Protein AF-A0A1S3LHW5-F1 (afdb_monomer)

Secondary structure (DSSP, 8-state):
------SHHHHHHHHHHHHHHHTHHHHHTT----EEPPPEEESS---SS--EEEEEEEEEEE---TTTGGGT-EEEEEEEEEEHHHHHHTS-GGGS-SS----EE-TTSBEEE-TT---BSSGGG-PBPTTGGG-BHHHHS---TT-HHHHHHHTT------------------

Radius of gyration: 21.57 Å; Cα contacts (8 Å, |Δi|>4): 214; chains: 1; bounding box: 57×40×54 Å

Structure (mmCIF, N/CA/C/O backbone):
data_AF-A0A1S3LHW5-F1
#
_entry.id   AF-A0A1S3LHW5-F1
#
loop_
_atom_site.group_PDB
_atom_site.id
_atom_site.type_symbol
_atom_site.label_atom_id
_atom_site.label_alt_id
_atom_site.label_comp_id
_atom_site.label_asym_id
_atom_site.label_entity_id
_atom_site.label_seq_id
_atom_site.pdbx_PDB_ins_code
_atom_site.Cartn_x
_atom_site.Cartn_y
_atom_site.Cartn_z
_atom_site.occupancy
_atom_site.B_iso_or_equiv
_atom_site.auth_seq_id
_atom_site.auth_comp_id
_atom_site.auth_asym_id
_atom_site.auth_atom_id
_atom_site.pdbx_PDB_model_num
ATOM 1 N N . TYR A 1 1 ? -19.900 15.827 17.020 1.00 60.62 1 TYR A N 1
ATOM 2 C CA . TYR A 1 1 ? -18.688 15.721 17.850 1.00 60.62 1 TYR A CA 1
ATOM 3 C C . TYR A 1 1 ? -17.873 16.971 17.583 1.00 60.62 1 TYR A C 1
ATOM 5 O O . TYR A 1 1 ? -17.750 17.331 16.420 1.00 60.62 1 TYR A O 1
ATOM 13 N N . PHE A 1 2 ? -17.448 17.678 18.625 1.00 58.25 2 PHE A N 1
ATOM 14 C CA . PHE A 1 2 ? -16.683 18.921 18.524 1.00 58.25 2 PHE A CA 1
ATOM 15 C C . PHE A 1 2 ? -15.568 18.846 19.561 1.00 58.25 2 PHE A C 1
ATOM 17 O O . PHE A 1 2 ? -15.865 18.618 20.732 1.00 58.25 2 PHE A O 1
ATOM 24 N N . THR A 1 3 ? -14.320 19.008 19.128 1.00 65.88 3 THR A N 1
ATOM 25 C CA . THR A 1 3 ? -13.153 19.074 20.011 1.00 65.88 3 THR A CA 1
ATOM 26 C C . THR A 1 3 ? -12.342 20.319 19.734 1.00 65.88 3 THR A C 1
ATOM 28 O O . THR A 1 3 ? -12.261 20.794 18.601 1.00 65.88 3 THR A O 1
A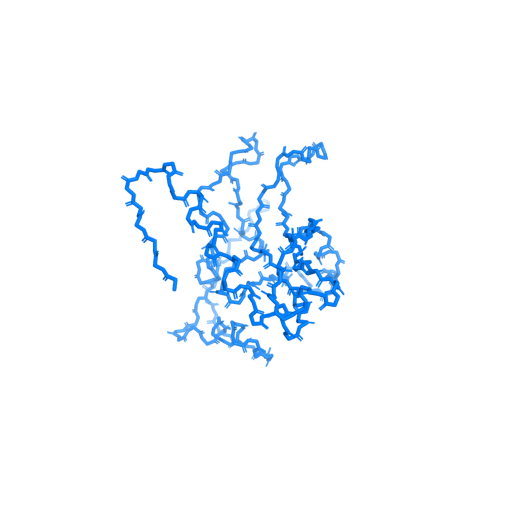TOM 31 N N . GLN A 1 4 ? -11.745 20.848 20.796 1.00 67.88 4 GLN A N 1
ATOM 32 C CA . GLN A 1 4 ? -10.843 21.983 20.739 1.00 67.88 4 GLN A CA 1
ATOM 33 C C . GLN A 1 4 ? -9.434 21.489 21.056 1.00 67.88 4 GLN A C 1
ATOM 35 O O . GLN A 1 4 ? -9.182 20.963 22.137 1.00 67.88 4 GLN A O 1
ATOM 40 N N . ILE A 1 5 ? -8.519 21.672 20.109 1.00 65.25 5 ILE A N 1
ATOM 41 C CA . ILE A 1 5 ? -7.104 21.354 20.287 1.00 65.25 5 ILE A CA 1
ATOM 42 C C . ILE A 1 5 ? -6.428 22.618 20.808 1.00 65.25 5 ILE A C 1
ATOM 44 O O . ILE A 1 5 ? -6.388 23.624 20.099 1.00 65.25 5 ILE A O 1
ATOM 48 N N . SER A 1 6 ? -5.927 22.581 22.042 1.00 72.75 6 SER A N 1
ATOM 49 C CA . SER A 1 6 ? -5.231 23.728 22.638 1.00 72.75 6 SER A CA 1
ATOM 50 C C . SER A 1 6 ? -3.718 23.503 22.692 1.00 72.75 6 SER A C 1
ATOM 52 O O . SER A 1 6 ? -2.954 24.464 22.635 1.00 72.75 6 SER A O 1
ATOM 54 N N . THR A 1 7 ? -3.269 22.245 22.743 1.00 75.75 7 THR A N 1
ATOM 55 C CA . THR A 1 7 ? -1.851 21.870 22.782 1.00 75.75 7 THR A CA 1
ATOM 56 C C . THR A 1 7 ? -1.522 20.695 21.853 1.00 75.75 7 THR A C 1
ATOM 58 O O . THR A 1 7 ? -2.404 19.955 21.421 1.00 75.75 7 THR A O 1
ATOM 61 N N . LEU A 1 8 ? -0.230 20.498 21.550 1.00 67.12 8 LEU A N 1
ATOM 62 C CA . LEU A 1 8 ? 0.250 19.367 20.739 1.00 67.12 8 LEU A CA 1
ATOM 63 C C . LEU A 1 8 ? -0.045 18.007 21.404 1.00 67.12 8 LEU A C 1
ATOM 65 O O . LEU A 1 8 ? -0.257 17.019 20.706 1.00 67.12 8 LEU A O 1
ATOM 69 N N . ALA A 1 9 ? -0.086 17.959 22.740 1.00 72.62 9 ALA A N 1
ATOM 70 C CA . ALA A 1 9 ? -0.426 16.753 23.491 1.00 72.62 9 ALA A CA 1
ATOM 71 C C . ALA A 1 9 ? -1.907 16.373 23.317 1.00 72.62 9 ALA A C 1
ATOM 73 O O . ALA A 1 9 ? -2.226 15.195 23.164 1.00 72.62 9 ALA A O 1
ATOM 74 N N . ASP A 1 10 ? -2.793 17.370 23.224 1.00 70.06 10 ASP A N 1
ATOM 75 C CA . ASP A 1 10 ? -4.234 17.157 23.038 1.00 70.06 10 ASP A CA 1
ATOM 76 C C . ASP A 1 10 ? -4.558 16.545 21.666 1.00 70.06 10 ASP A C 1
ATOM 78 O O . ASP A 1 10 ? -5.634 15.981 21.473 1.00 70.06 10 ASP A O 1
ATOM 82 N N . VAL A 1 11 ? -3.660 16.664 20.681 1.00 69.75 11 VAL A N 1
ATOM 83 C CA . VAL A 1 11 ? -3.875 16.124 19.329 1.00 69.75 11 VAL A CA 1
ATOM 84 C C . VAL A 1 11 ? -4.026 14.609 19.380 1.00 69.75 11 VAL A C 1
ATOM 86 O O . VAL A 1 11 ? -4.936 14.066 18.759 1.00 69.75 11 VAL A O 1
ATOM 89 N N . GLN A 1 12 ? -3.163 13.921 20.131 1.00 69.69 12 GLN A N 1
ATOM 90 C CA . GLN A 1 12 ? -3.173 12.462 20.174 1.00 69.69 12 GLN A CA 1
ATOM 91 C C . GLN A 1 12 ? -4.483 11.932 20.770 1.00 69.69 12 GLN A C 1
ATOM 93 O O . GLN A 1 12 ? -5.074 11.005 20.223 1.00 69.69 12 GLN A O 1
ATOM 98 N N . GLU A 1 13 ? -4.970 12.540 21.850 1.00 69.62 13 GLU A N 1
ATOM 99 C CA . GLU A 1 13 ? -6.209 12.124 22.513 1.00 69.62 13 GLU A CA 1
ATOM 100 C C . GLU A 1 13 ? -7.448 12.454 21.663 1.00 69.62 13 GLU A C 1
ATOM 102 O O . GLU A 1 13 ? -8.272 11.577 21.392 1.00 69.62 13 GLU A O 1
ATOM 107 N N . ASN A 1 14 ? -7.524 13.677 21.129 1.00 72.31 14 ASN A N 1
ATOM 108 C CA . ASN A 1 14 ? -8.654 14.120 20.308 1.00 72.31 14 ASN A CA 1
ATOM 109 C C . ASN A 1 14 ? -8.770 13.353 18.978 1.00 72.31 14 ASN A C 1
ATOM 111 O O . ASN A 1 14 ? -9.877 13.089 18.505 1.00 72.31 14 ASN A O 1
ATOM 115 N N . VAL A 1 15 ? -7.646 12.979 18.355 1.00 73.94 15 VAL A N 1
ATOM 116 C CA . VAL A 1 15 ? -7.653 12.168 17.125 1.00 73.94 15 VAL A CA 1
ATOM 117 C C . VAL A 1 15 ? -8.162 10.754 17.409 1.00 73.94 15 VAL A C 1
ATOM 119 O O . VAL A 1 15 ? -8.952 10.215 16.629 1.00 73.94 15 VAL A O 1
ATOM 122 N N . MET A 1 16 ? -7.758 10.161 18.535 1.00 73.00 16 MET A N 1
ATOM 123 C CA . MET A 1 16 ? -8.185 8.811 18.906 1.00 73.00 16 MET A CA 1
ATOM 124 C C . MET A 1 16 ? -9.684 8.744 19.205 1.00 73.00 16 MET A C 1
ATOM 126 O O . MET A 1 16 ? -10.366 7.826 18.745 1.00 73.00 16 MET A O 1
ATOM 130 N N . GLU A 1 17 ? -10.238 9.742 19.892 1.00 77.00 17 GLU A N 1
ATOM 131 C CA . GLU A 1 17 ? -11.685 9.823 20.095 1.00 77.00 17 GLU A CA 1
ATOM 132 C C . GLU A 1 17 ? -12.460 9.976 18.775 1.00 77.00 17 GLU A C 1
ATOM 134 O O . GLU A 1 17 ? -13.521 9.367 18.593 1.00 77.00 17 GLU A O 1
ATOM 139 N N . TYR A 1 18 ? -11.922 10.736 17.817 1.00 82.25 18 TYR A N 1
ATOM 140 C CA . TYR A 1 18 ? -12.566 10.933 16.520 1.00 82.25 18 TYR A CA 1
ATOM 141 C C . TYR A 1 18 ? -12.665 9.634 15.701 1.00 82.25 18 TYR A C 1
ATOM 143 O O . TYR A 1 18 ? -13.707 9.361 15.093 1.00 82.25 18 TYR A O 1
ATOM 151 N N . LEU A 1 19 ? -11.638 8.775 15.748 1.00 82.50 19 LEU A N 1
ATOM 152 C CA . LEU A 1 19 ? -11.657 7.450 15.109 1.00 82.50 19 LEU A CA 1
ATOM 153 C C . LEU A 1 19 ? -12.798 6.565 15.634 1.00 82.50 19 LEU A C 1
ATOM 155 O O . LEU A 1 19 ? -13.461 5.863 14.860 1.00 82.50 19 LEU A O 1
ATOM 159 N N . HIS A 1 20 ? -13.087 6.623 16.936 1.00 81.62 20 HIS A N 1
ATOM 160 C CA . HIS A 1 20 ? -14.207 5.886 17.523 1.00 81.62 20 HIS A CA 1
ATOM 161 C C . HIS A 1 20 ? -15.572 6.374 17.031 1.00 81.62 20 HIS A C 1
ATOM 163 O O . HIS A 1 20 ? -16.515 5.587 16.978 1.00 81.62 20 HIS A O 1
ATOM 169 N N . VAL A 1 21 ? -15.711 7.649 16.660 1.00 85.81 21 VAL A N 1
ATOM 170 C CA . VAL A 1 21 ? -16.960 8.181 16.094 1.00 85.81 21 VAL A CA 1
ATOM 171 C C . VAL A 1 21 ? -17.103 7.781 14.627 1.00 85.81 21 VAL A C 1
ATOM 173 O O . VAL A 1 21 ? -18.162 7.290 14.232 1.00 85.81 21 VAL A O 1
ATOM 176 N N . LEU A 1 22 ? -16.041 7.941 13.833 1.00 86.25 22 LEU A N 1
ATOM 177 C CA . LEU A 1 22 ? -16.050 7.622 12.403 1.00 86.25 22 LEU A CA 1
ATOM 178 C C . LEU A 1 22 ? -16.217 6.130 12.105 1.00 86.25 22 LEU A C 1
ATOM 180 O O . LEU A 1 22 ? -16.777 5.768 11.074 1.00 86.25 22 LEU A O 1
ATOM 184 N N . SER A 1 23 ? -15.753 5.258 12.999 1.00 85.19 23 SER A N 1
ATOM 185 C CA . SER A 1 23 ? -15.864 3.808 12.815 1.00 85.19 23 SER A CA 1
ATOM 186 C C . SER A 1 23 ? -17.276 3.260 13.049 1.00 85.19 23 SER A C 1
ATOM 188 O O . SER A 1 23 ? -17.583 2.183 12.541 1.00 85.19 23 SER A O 1
ATOM 190 N N . ARG A 1 24 ? -18.168 3.978 13.754 1.00 88.25 24 ARG A N 1
ATOM 191 C CA . ARG A 1 24 ? -19.490 3.446 14.153 1.00 88.25 24 ARG A CA 1
ATOM 192 C C . ARG A 1 24 ? -20.331 2.910 12.993 1.00 88.25 24 ARG A C 1
ATOM 194 O O . ARG A 1 24 ? -20.849 1.806 13.151 1.00 88.25 24 ARG A O 1
ATOM 201 N N . PRO A 1 25 ? -20.479 3.611 11.849 1.00 87.62 25 PRO A N 1
ATOM 202 C CA . PRO A 1 25 ? -21.261 3.087 10.732 1.00 87.62 25 PRO A CA 1
ATOM 203 C C . PRO A 1 25 ? -20.697 1.762 10.209 1.00 87.62 25 PRO A C 1
ATOM 205 O O . PRO A 1 25 ? -21.461 0.819 10.029 1.00 87.62 25 PRO A O 1
ATOM 208 N N . LYS A 1 26 ? -19.367 1.655 10.066 1.00 85.12 26 LYS A N 1
ATOM 209 C CA . LYS A 1 26 ? -18.694 0.415 9.641 1.00 85.12 26 LYS A CA 1
ATOM 210 C C . LYS A 1 26 ? -18.889 -0.721 10.645 1.00 85.12 26 LYS A C 1
ATOM 212 O O . LYS A 1 26 ? -19.163 -1.852 10.256 1.00 85.12 26 LYS A O 1
ATOM 217 N N . VAL A 1 27 ? -18.815 -0.414 11.942 1.00 84.62 27 VAL A N 1
ATOM 218 C CA . VAL A 1 27 ? -19.015 -1.402 13.012 1.00 84.62 27 VAL A CA 1
ATOM 219 C C . VAL A 1 27 ? -20.456 -1.922 13.029 1.00 84.62 27 VAL A C 1
ATOM 221 O O . VAL A 1 27 ? -20.678 -3.126 13.138 1.00 84.62 27 VAL A O 1
ATOM 224 N N . ILE A 1 28 ? -21.441 -1.025 12.914 1.00 83.75 28 ILE A N 1
ATOM 225 C CA . ILE A 1 28 ? -22.870 -1.374 12.900 1.00 83.75 28 ILE A CA 1
ATOM 226 C C . ILE A 1 28 ? -23.210 -2.192 11.649 1.00 83.75 28 ILE A C 1
ATOM 228 O O . ILE A 1 28 ? -23.957 -3.165 11.746 1.00 83.75 28 ILE A O 1
ATOM 232 N N . ALA A 1 29 ? -22.625 -1.835 10.502 1.00 85.19 29 ALA A N 1
ATOM 233 C CA . ALA A 1 29 ? -22.737 -2.587 9.255 1.00 85.19 29 ALA A CA 1
ATOM 234 C C . ALA A 1 29 ? -22.000 -3.941 9.284 1.00 85.19 29 ALA A C 1
ATOM 236 O O . ALA A 1 29 ? -22.204 -4.753 8.388 1.00 85.19 29 ALA A O 1
ATOM 237 N N . GLN A 1 30 ? -21.175 -4.199 10.310 1.00 79.12 30 GLN A N 1
ATOM 238 C CA . GLN A 1 30 ? -20.321 -5.389 10.433 1.00 79.12 30 GLN A CA 1
ATOM 239 C C . GLN A 1 30 ? -19.410 -5.593 9.211 1.00 79.12 30 GLN A C 1
ATOM 241 O O . GLN A 1 30 ? -19.165 -6.714 8.770 1.00 79.12 30 GLN A O 1
ATOM 246 N N . GLU A 1 31 ? -18.914 -4.487 8.659 1.00 83.19 31 GLU A N 1
ATOM 247 C CA . GLU A 1 31 ? -18.090 -4.481 7.455 1.00 83.19 31 GLU A CA 1
ATOM 248 C C . GLU A 1 31 ? -16.618 -4.725 7.809 1.00 83.19 31 GLU A C 1
ATOM 250 O O . GLU A 1 31 ? -15.948 -3.874 8.398 1.00 83.19 31 GLU A O 1
ATOM 255 N N . HIS A 1 32 ? -16.104 -5.897 7.439 1.00 82.69 32 HIS A N 1
ATOM 256 C CA . HIS A 1 32 ? -14.714 -6.298 7.666 1.00 82.69 32 HIS A CA 1
ATOM 257 C C . HIS A 1 32 ? -13.847 -6.066 6.424 1.00 82.69 32 HIS A C 1
ATOM 259 O O . HIS A 1 32 ? -13.165 -6.972 5.942 1.00 82.69 32 HIS A O 1
ATOM 265 N N . ASP A 1 33 ? -13.883 -4.845 5.892 1.00 87.94 33 ASP A N 1
ATOM 266 C CA . ASP A 1 33 ? -13.047 -4.489 4.751 1.00 87.94 33 ASP A CA 1
ATOM 267 C C . ASP A 1 33 ? -11.572 -4.576 5.115 1.00 87.94 33 ASP A C 1
ATOM 269 O O . ASP A 1 33 ? -11.103 -3.994 6.097 1.00 87.94 33 ASP A O 1
ATOM 273 N N . THR A 1 34 ? -10.835 -5.279 4.268 1.00 91.38 34 THR A N 1
ATOM 274 C CA . THR A 1 34 ? -9.385 -5.330 4.341 1.00 91.38 34 THR A CA 1
ATOM 275 C C . THR A 1 34 ? -8.790 -4.212 3.494 1.00 91.38 34 THR A C 1
ATOM 277 O O . THR A 1 34 ? -9.199 -4.008 2.350 1.00 91.38 34 THR A O 1
ATOM 280 N N . VAL A 1 35 ? -7.798 -3.512 4.037 1.00 92.75 35 VAL A N 1
ATOM 281 C CA . VAL A 1 35 ? -7.060 -2.454 3.337 1.00 92.75 35 VAL A CA 1
ATOM 282 C C . VAL A 1 35 ? -5.583 -2.811 3.240 1.00 92.75 35 VAL A C 1
ATOM 284 O O . VAL A 1 35 ? -5.029 -3.435 4.141 1.00 92.75 35 VAL A O 1
ATOM 287 N N . TRP A 1 36 ? -4.952 -2.411 2.141 1.00 93.00 36 TRP A N 1
ATOM 288 C CA . TRP A 1 36 ? -3.512 -2.551 1.935 1.00 93.00 36 TRP A CA 1
ATOM 289 C C . TRP A 1 36 ? -2.848 -1.193 2.117 1.00 93.00 36 TRP A C 1
ATOM 291 O O . TRP A 1 36 ? -3.339 -0.195 1.585 1.00 93.00 36 TRP A O 1
ATOM 301 N N . THR A 1 37 ? -1.746 -1.144 2.860 1.00 92.31 37 THR A N 1
ATOM 302 C CA . THR A 1 37 ? -0.945 0.077 2.971 1.00 92.31 37 THR A CA 1
ATOM 303 C C . THR A 1 37 ? -0.084 0.278 1.730 1.00 92.31 37 THR A C 1
ATOM 305 O O . THR A 1 37 ? 0.232 -0.662 0.996 1.00 92.31 37 THR A O 1
ATOM 308 N N . GLU A 1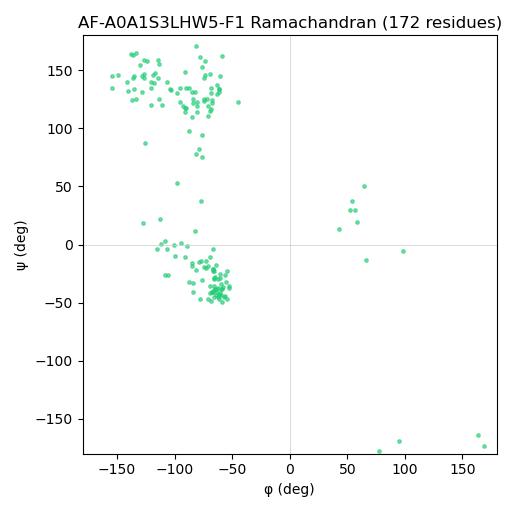 38 ? 0.376 1.509 1.534 1.00 91.94 38 GLU A N 1
ATOM 309 C CA . GLU A 1 38 ? 1.480 1.787 0.617 1.00 91.94 38 GLU A CA 1
ATOM 310 C C . GLU A 1 38 ? 2.737 1.008 1.028 1.00 91.94 38 GLU A C 1
ATOM 312 O O . GLU A 1 38 ? 2.856 0.521 2.162 1.00 91.94 38 GLU A O 1
ATOM 317 N N . ALA A 1 39 ? 3.673 0.878 0.089 1.00 90.94 39 ALA A N 1
ATOM 318 C CA . ALA A 1 39 ? 4.927 0.200 0.351 1.00 90.94 39 ALA A CA 1
ATOM 319 C C . ALA A 1 39 ? 5.785 1.017 1.329 1.00 90.94 39 ALA A C 1
ATOM 321 O O . ALA A 1 39 ? 6.035 2.204 1.113 1.00 90.94 39 ALA A O 1
ATOM 322 N N . TYR A 1 40 ? 6.286 0.372 2.379 1.00 91.12 40 TYR A N 1
ATOM 323 C CA . TYR A 1 40 ? 7.215 0.972 3.328 1.00 91.12 40 TYR A CA 1
ATOM 324 C C . TYR A 1 40 ? 8.423 0.071 3.557 1.00 91.12 40 TYR A C 1
ATOM 326 O O . TYR A 1 40 ? 8.382 -1.141 3.379 1.00 91.12 40 TYR A O 1
ATOM 334 N N . ILE A 1 41 ? 9.535 0.682 3.941 1.00 89.44 41 ILE A N 1
ATOM 335 C CA . ILE A 1 41 ? 10.751 -0.023 4.300 1.00 89.44 41 ILE A CA 1
ATOM 336 C C . ILE A 1 41 ? 10.661 -0.446 5.757 1.00 89.44 41 ILE A C 1
ATOM 338 O O . ILE A 1 41 ? 10.514 0.396 6.650 1.00 89.44 41 ILE A O 1
ATOM 342 N N . ASP A 1 42 ? 10.839 -1.737 5.992 1.00 86.56 42 ASP A N 1
ATOM 343 C CA . ASP A 1 42 ? 11.143 -2.269 7.305 1.00 86.56 42 ASP A CA 1
ATOM 344 C C . ASP A 1 42 ? 12.656 -2.489 7.429 1.00 86.56 42 ASP A C 1
ATOM 346 O O . ASP A 1 42 ? 13.312 -3.046 6.548 1.00 86.56 42 ASP A O 1
ATOM 350 N N . SER A 1 43 ? 13.223 -1.978 8.518 1.00 77.44 43 SER A N 1
ATOM 351 C CA . SER A 1 43 ? 14.640 -2.133 8.864 1.00 77.44 43 SER A CA 1
ATOM 352 C C . SER A 1 43 ? 14.854 -3.007 10.097 1.00 77.44 43 SER A C 1
ATOM 354 O O . SER A 1 43 ? 15.992 -3.162 10.522 1.00 77.44 43 SER A O 1
ATOM 356 N N . THR A 1 44 ? 13.780 -3.523 10.697 1.00 74.69 44 THR A N 1
ATOM 357 C CA . THR A 1 44 ? 13.838 -4.416 11.860 1.00 74.69 44 THR A CA 1
ATOM 358 C C . THR A 1 44 ? 14.055 -5.868 11.440 1.00 74.69 44 THR A C 1
ATOM 360 O O . THR A 1 44 ? 14.772 -6.603 12.115 1.00 74.69 44 THR A O 1
ATOM 363 N N . LEU A 1 45 ? 13.512 -6.255 10.283 1.00 64.56 45 LEU A N 1
ATOM 364 C CA . LEU A 1 45 ? 13.759 -7.534 9.628 1.00 64.56 45 LEU A CA 1
ATOM 365 C C . LEU A 1 45 ? 15.079 -7.465 8.845 1.00 64.56 45 LEU A C 1
ATOM 367 O O . LEU A 1 45 ? 15.105 -7.265 7.632 1.00 64.56 45 LEU A O 1
ATOM 371 N N . GLU A 1 46 ? 16.206 -7.573 9.549 1.00 58.75 46 GLU A N 1
ATOM 372 C CA . GLU A 1 46 ? 17.517 -7.708 8.910 1.00 58.75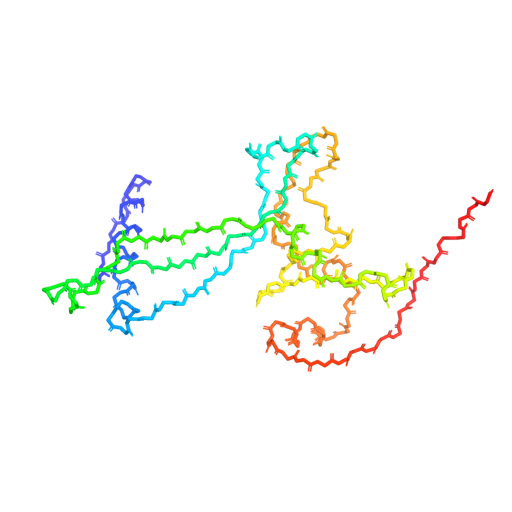 46 GLU A CA 1
ATOM 373 C C . GLU A 1 46 ? 17.726 -9.150 8.430 1.00 58.75 46 GLU A C 1
ATOM 375 O O . GLU A 1 46 ? 18.398 -9.945 9.081 1.00 58.75 46 GLU A O 1
ATOM 380 N N . ASP A 1 47 ? 17.190 -9.494 7.260 1.00 55.81 47 ASP A N 1
ATOM 381 C CA . ASP A 1 47 ? 17.339 -10.832 6.661 1.00 55.81 47 ASP A CA 1
ATOM 382 C C . ASP A 1 47 ? 18.734 -11.033 6.017 1.00 55.81 47 ASP A C 1
ATOM 384 O O . ASP A 1 47 ? 18.893 -11.557 4.915 1.00 55.81 47 ASP A O 1
ATOM 388 N N . GLY A 1 48 ? 19.782 -10.486 6.649 1.00 58.16 48 GLY A N 1
ATOM 389 C CA . GLY A 1 48 ? 21.161 -10.437 6.144 1.00 58.16 48 GLY A CA 1
ATOM 390 C C . GLY A 1 48 ? 21.376 -9.574 4.886 1.00 58.16 48 GLY A C 1
ATOM 391 O O . GLY A 1 48 ? 22.516 -9.239 4.573 1.00 58.16 48 GLY A O 1
ATOM 392 N N . GLN A 1 49 ? 20.305 -9.171 4.191 1.00 60.78 49 GLN A N 1
ATOM 393 C CA . GLN A 1 49 ? 20.326 -8.488 2.886 1.00 60.78 49 GLN A CA 1
ATOM 394 C C . GLN A 1 49 ? 19.932 -7.000 2.945 1.00 60.78 49 GLN A C 1
ATOM 396 O O . GLN A 1 49 ? 19.910 -6.321 1.922 1.00 60.78 49 GLN A O 1
ATOM 401 N N . GLY A 1 50 ? 19.683 -6.462 4.143 1.00 70.31 50 GLY A N 1
ATOM 402 C CA . GLY A 1 50 ? 19.332 -5.055 4.343 1.00 70.31 50 GLY A CA 1
ATOM 403 C C . GLY A 1 50 ? 17.822 -4.798 4.417 1.00 70.31 50 GLY A C 1
ATOM 404 O O . GLY A 1 50 ? 17.053 -5.738 4.594 1.00 70.31 50 GLY A O 1
ATOM 405 N N . PRO A 1 51 ? 17.399 -3.522 4.366 1.00 79.19 51 PRO A N 1
ATOM 406 C CA . PRO A 1 51 ? 16.004 -3.142 4.561 1.00 79.19 51 PRO A CA 1
ATOM 407 C C . PRO A 1 51 ? 15.091 -3.716 3.472 1.00 79.19 51 PRO A C 1
ATOM 409 O O . PRO A 1 51 ? 15.421 -3.643 2.287 1.00 79.19 51 PRO A O 1
ATOM 412 N N . ILE A 1 52 ? 13.927 -4.229 3.868 1.00 86.19 52 ILE A N 1
ATOM 413 C CA . ILE A 1 52 ? 12.981 -4.903 2.971 1.00 86.19 52 ILE A CA 1
ATOM 414 C C . ILE A 1 52 ? 11.782 -3.992 2.714 1.00 86.19 52 ILE A C 1
ATOM 416 O O . ILE A 1 52 ? 11.294 -3.317 3.619 1.00 86.19 52 ILE A O 1
ATOM 420 N N . LEU A 1 53 ? 11.307 -3.969 1.467 1.00 88.94 53 LEU A N 1
ATOM 421 C CA . LEU A 1 53 ? 10.064 -3.295 1.108 1.00 88.94 53 LEU A CA 1
ATOM 422 C C . LEU A 1 53 ? 8.866 -4.191 1.457 1.00 88.94 53 LEU A C 1
ATOM 424 O O . LEU A 1 53 ? 8.761 -5.317 0.967 1.00 88.94 53 LEU A O 1
ATOM 428 N N . MET A 1 54 ? 7.969 -3.669 2.283 1.00 92.75 54 MET A N 1
ATOM 429 C CA . MET A 1 54 ? 6.820 -4.354 2.869 1.00 92.75 54 MET A CA 1
ATOM 430 C C . MET A 1 54 ? 5.528 -3.599 2.540 1.00 92.75 54 MET A C 1
ATOM 432 O O . MET A 1 54 ? 5.546 -2.403 2.255 1.00 92.75 54 MET A O 1
ATOM 436 N N . THR A 1 55 ? 4.397 -4.290 2.604 1.00 94.06 55 THR A N 1
ATOM 437 C CA . THR A 1 55 ? 3.051 -3.702 2.635 1.00 94.06 55 THR A CA 1
ATOM 438 C C . THR A 1 55 ? 2.235 -4.437 3.692 1.00 94.06 55 THR A C 1
ATOM 440 O O . THR A 1 55 ? 2.403 -5.643 3.868 1.00 94.06 55 THR A O 1
ATOM 443 N N . THR A 1 56 ? 1.371 -3.734 4.415 1.00 94.94 56 THR A N 1
ATOM 444 C CA . THR A 1 56 ? 0.551 -4.324 5.474 1.00 94.94 56 THR A CA 1
ATOM 445 C C . THR A 1 56 ? -0.872 -4.513 4.985 1.00 94.94 56 THR A C 1
ATOM 447 O O . THR A 1 56 ? -1.500 -3.594 4.456 1.00 94.94 56 THR A O 1
ATOM 450 N N . VAL A 1 57 ? -1.407 -5.699 5.240 1.00 95.69 57 VAL A N 1
ATOM 451 C CA . VAL A 1 57 ? -2.833 -5.995 5.141 1.00 95.69 57 VAL A CA 1
ATOM 452 C C . VAL A 1 57 ? -3.465 -5.707 6.491 1.00 95.69 57 VAL A C 1
ATOM 454 O O . VAL A 1 57 ? -3.107 -6.353 7.473 1.00 95.69 57 VAL A O 1
ATOM 457 N N . ALA A 1 58 ? -4.389 -4.753 6.558 1.00 95.88 58 ALA A N 1
ATOM 458 C CA . ALA A 1 58 ? -5.040 -4.344 7.796 1.00 95.88 58 ALA A CA 1
ATOM 459 C C . ALA A 1 58 ? -6.553 -4.585 7.754 1.00 95.88 58 ALA A C 1
ATOM 461 O O . ALA A 1 58 ? -7.212 -4.315 6.751 1.00 95.88 58 ALA A O 1
ATOM 462 N N . MET A 1 59 ? -7.107 -5.062 8.869 1.00 94.44 59 MET A N 1
ATOM 463 C CA . MET A 1 59 ? -8.536 -5.320 9.039 1.00 94.44 59 MET A CA 1
ATOM 464 C C . MET A 1 59 ? -9.015 -4.787 10.399 1.00 94.44 59 MET A C 1
ATOM 466 O O . MET A 1 59 ? -8.366 -5.033 11.423 1.00 94.44 59 MET A O 1
ATOM 470 N N . PRO A 1 60 ? -10.147 -4.065 10.457 1.00 92.12 60 PRO A N 1
ATOM 471 C CA . PRO A 1 60 ? -10.688 -3.583 11.718 1.00 92.12 60 PRO A CA 1
ATOM 472 C C . PRO A 1 60 ? -11.330 -4.721 12.526 1.00 92.12 60 PRO A C 1
ATOM 474 O O . PRO A 1 60 ? -11.987 -5.616 11.986 1.00 92.12 60 PRO A O 1
ATOM 477 N N . VAL A 1 61 ? -11.165 -4.660 13.848 1.00 91.00 61 VAL A N 1
ATOM 478 C CA . VAL A 1 61 ? -11.716 -5.625 14.804 1.00 91.00 61 VAL A CA 1
ATOM 479 C C . VAL A 1 61 ? -12.770 -4.936 15.661 1.00 91.00 61 VAL A C 1
ATOM 481 O O . VAL A 1 61 ? -12.510 -3.923 16.312 1.00 91.00 61 VAL A O 1
ATOM 484 N N . PHE A 1 62 ? -13.973 -5.501 15.683 1.00 89.62 62 PHE A N 1
ATOM 485 C CA . PHE A 1 62 ? -15.137 -4.910 16.335 1.00 89.62 62 PHE A CA 1
ATOM 486 C C . PHE A 1 62 ? -15.618 -5.724 17.533 1.00 89.62 62 PHE A C 1
ATOM 488 O O . PHE A 1 62 ? -15.418 -6.935 17.614 1.00 89.62 62 PHE A O 1
ATOM 495 N N . SER A 1 63 ? -16.305 -5.055 18.459 1.00 88.88 63 SER A N 1
ATOM 496 C CA . SER A 1 63 ? -16.967 -5.730 19.572 1.00 88.88 63 SER A CA 1
ATOM 497 C C . SER A 1 63 ? -18.194 -6.504 19.086 1.00 88.88 63 SER A C 1
ATOM 499 O O . SER A 1 63 ? -19.104 -5.928 18.496 1.00 88.88 63 SER A O 1
ATOM 501 N N . THR A 1 64 ? -18.248 -7.802 19.385 1.00 84.19 64 THR A N 1
ATOM 502 C CA . THR A 1 64 ? -19.370 -8.690 19.030 1.00 84.19 64 THR A CA 1
ATOM 503 C C . THR A 1 64 ? -20.414 -8.833 20.141 1.00 84.19 64 THR A C 1
ATOM 505 O O . THR A 1 64 ? -21.393 -9.560 19.977 1.00 84.19 64 THR A O 1
ATOM 508 N N . LYS A 1 65 ? -20.239 -8.153 21.285 1.00 88.12 65 LYS A N 1
ATOM 509 C CA . LYS A 1 65 ? -21.181 -8.232 22.412 1.00 88.12 65 LYS A CA 1
ATOM 510 C C . LYS A 1 65 ? -22.515 -7.572 22.035 1.00 88.12 65 LYS A C 1
ATOM 512 O O . LYS A 1 65 ? -22.538 -6.454 21.524 1.00 88.12 65 LYS A O 1
ATOM 517 N N . ASN A 1 66 ? -23.638 -8.222 22.358 1.00 82.06 66 ASN A N 1
ATOM 518 C CA . ASN A 1 66 ? -24.976 -7.700 22.036 1.00 82.06 66 ASN A CA 1
ATOM 519 C C . ASN A 1 66 ? -25.242 -6.311 22.646 1.00 82.06 66 ASN A C 1
ATOM 521 O O . ASN A 1 66 ? -25.834 -5.458 21.991 1.00 82.06 66 ASN A O 1
ATOM 525 N N . GLU A 1 67 ? -24.750 -6.054 23.859 1.00 83.25 67 GLU A N 1
ATOM 526 C CA . GLU A 1 67 ? -24.925 -4.780 24.578 1.00 83.25 67 GLU A CA 1
ATOM 527 C C . GLU A 1 67 ? -24.239 -3.586 23.893 1.00 83.25 67 GLU A C 1
ATOM 529 O O . GLU A 1 67 ? -24.664 -2.439 24.036 1.00 83.25 67 GLU A O 1
ATOM 534 N N . THR A 1 68 ? -23.161 -3.842 23.150 1.00 81.19 68 THR A N 1
ATOM 535 C CA . THR A 1 68 ? -22.330 -2.811 22.513 1.00 81.19 68 THR A CA 1
ATOM 536 C C . THR A 1 68 ? -22.529 -2.736 21.004 1.00 81.19 68 THR A C 1
ATOM 538 O O . THR A 1 68 ? -22.006 -1.813 20.376 1.00 81.19 68 THR A O 1
ATOM 541 N N . ARG A 1 69 ? -23.337 -3.634 20.424 1.00 74.00 69 ARG A N 1
ATOM 542 C CA . ARG A 1 69 ? -23.582 -3.721 18.977 1.00 74.00 69 ARG A CA 1
ATOM 543 C C . ARG A 1 69 ? -24.100 -2.406 18.390 1.00 74.00 69 ARG A C 1
ATOM 545 O O . ARG A 1 69 ? -23.565 -1.922 17.401 1.00 74.00 69 ARG A O 1
ATOM 552 N N . ASN A 1 70 ? -25.052 -1.761 19.068 1.00 78.25 70 ASN A N 1
ATOM 553 C CA . ASN A 1 70 ? -25.618 -0.476 18.632 1.00 78.25 70 ASN A CA 1
ATOM 554 C C . ASN A 1 70 ? -24.702 0.727 18.914 1.00 78.25 70 ASN A C 1
ATOM 556 O O . ASN A 1 70 ? -24.938 1.815 18.396 1.00 78.25 70 ASN A O 1
ATOM 560 N N . ARG A 1 71 ? -23.665 0.559 19.747 1.00 81.75 71 ARG A N 1
ATOM 561 C CA . ARG A 1 71 ? -22.692 1.621 20.059 1.00 81.75 71 ARG A CA 1
ATOM 562 C C . ARG A 1 71 ? -21.576 1.708 19.021 1.00 81.75 71 ARG A C 1
ATOM 564 O O . ARG A 1 71 ? -20.886 2.722 18.981 1.00 81.75 71 ARG A O 1
ATOM 571 N N . GLY A 1 72 ? -21.409 0.672 18.196 1.00 82.81 72 GLY A N 1
ATOM 572 C CA . GLY A 1 72 ? -20.413 0.653 17.133 1.00 82.81 72 GLY A CA 1
ATOM 573 C C . GLY A 1 72 ? -18.978 0.697 17.667 1.00 82.81 72 GLY A C 1
ATOM 574 O O . GLY A 1 72 ? -18.203 1.554 17.260 1.00 82.81 72 GLY A O 1
ATOM 575 N N . ILE A 1 73 ? -18.635 -0.176 18.623 1.00 87.62 73 ILE A N 1
ATOM 576 C CA . ILE A 1 73 ? -17.316 -0.156 19.275 1.00 87.62 73 ILE A CA 1
ATOM 577 C C . ILE A 1 73 ? -16.247 -0.841 18.408 1.00 87.62 73 ILE A C 1
ATOM 579 O O . ILE A 1 73 ? -16.257 -2.065 18.245 1.00 87.62 73 ILE A O 1
ATOM 583 N N . LEU A 1 74 ? -15.284 -0.043 17.938 1.00 88.6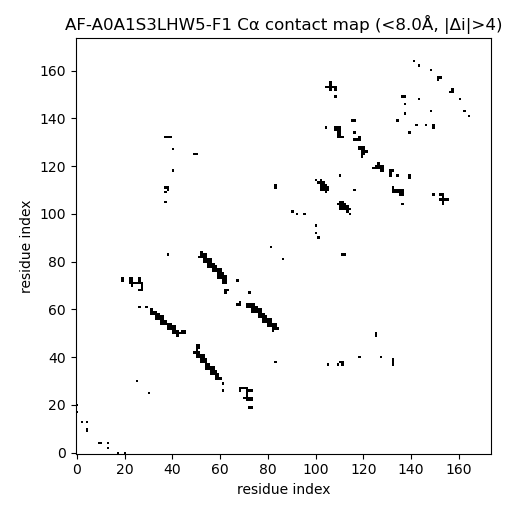9 74 LEU A N 1
ATOM 584 C CA . LEU A 1 74 ? -13.992 -0.494 17.415 1.00 88.69 74 LEU A CA 1
ATOM 585 C C . LEU A 1 74 ? -13.079 -0.928 18.573 1.00 88.69 74 LEU A C 1
ATOM 587 O O . LEU A 1 74 ? -12.822 -0.136 19.476 1.00 88.69 74 LEU A O 1
ATOM 591 N N . LEU A 1 75 ? -12.596 -2.174 18.542 1.00 91.06 75 LEU A N 1
ATOM 592 C CA . LEU A 1 75 ? -11.633 -2.703 19.518 1.00 91.06 75 LEU A CA 1
ATOM 593 C C . LEU A 1 75 ? -10.186 -2.418 19.108 1.00 91.06 75 LEU A C 1
ATOM 595 O O . LEU A 1 75 ? -9.330 -2.247 19.968 1.00 91.06 75 LEU A O 1
ATOM 599 N N . GLY A 1 76 ? -9.916 -2.383 17.804 1.00 90.81 76 GLY A N 1
ATOM 600 C CA . GLY A 1 76 ? -8.587 -2.128 17.264 1.00 90.81 76 GLY A CA 1
ATOM 601 C C . GLY A 1 76 ? -8.474 -2.535 15.800 1.00 90.81 76 GLY A C 1
ATOM 602 O O . GLY A 1 76 ? -9.479 -2.747 15.121 1.00 90.81 76 GLY A O 1
ATOM 603 N N . VAL A 1 77 ? -7.238 -2.659 15.325 1.00 92.00 77 VAL A N 1
ATOM 604 C CA . VAL A 1 77 ? -6.903 -3.079 13.961 1.00 92.00 77 VAL A CA 1
ATOM 605 C C . VAL A 1 77 ? -5.904 -4.222 14.055 1.00 92.00 77 VAL A C 1
ATOM 607 O O . VAL A 1 77 ? -4.927 -4.126 14.795 1.00 92.00 77 VAL A O 1
ATOM 610 N N . VAL A 1 78 ? -6.157 -5.304 13.323 1.00 95.25 78 VAL A N 1
ATOM 611 C CA . VAL A 1 78 ? -5.166 -6.360 13.108 1.00 95.25 78 VAL A CA 1
ATOM 612 C C . VAL A 1 78 ? -4.455 -6.091 11.787 1.00 95.25 78 VAL A C 1
ATOM 614 O O . VAL A 1 78 ? -5.105 -5.742 10.803 1.00 95.25 78 VAL A O 1
ATOM 617 N N . GLY A 1 79 ? -3.129 -6.215 11.782 1.00 95.88 79 GLY A N 1
ATOM 618 C CA . GLY A 1 79 ? -2.278 -6.003 10.615 1.00 95.88 79 GLY A CA 1
ATOM 619 C C . GLY A 1 79 ? -1.348 -7.192 10.392 1.00 95.88 79 GLY A C 1
ATOM 620 O O . GLY A 1 79 ? -0.912 -7.826 11.353 1.00 95.88 79 GLY A O 1
ATOM 621 N N . THR A 1 80 ? -1.059 -7.524 9.139 1.00 94.94 80 THR A N 1
ATOM 622 C CA . THR A 1 80 ? -0.028 -8.506 8.778 1.00 94.94 80 THR A CA 1
ATOM 623 C C . THR A 1 80 ? 0.842 -7.950 7.668 1.00 94.94 80 THR A C 1
ATOM 625 O O . THR A 1 80 ? 0.334 -7.560 6.615 1.00 94.94 80 THR A O 1
ATOM 628 N N . ASP A 1 81 ? 2.146 -7.938 7.915 1.00 94.12 81 ASP A N 1
ATOM 629 C CA . ASP A 1 81 ? 3.132 -7.401 6.989 1.00 94.12 81 ASP A CA 1
ATOM 630 C C . ASP A 1 81 ? 3.517 -8.459 5.957 1.00 94.12 81 ASP A C 1
ATOM 632 O O . ASP A 1 81 ? 3.822 -9.607 6.284 1.00 94.12 81 ASP A O 1
ATOM 636 N N . VAL A 1 82 ? 3.499 -8.060 4.691 1.00 93.44 82 VAL A N 1
ATOM 637 C CA . VAL A 1 82 ? 3.793 -8.904 3.537 1.00 93.44 82 VAL A CA 1
ATOM 638 C C . VAL A 1 82 ? 4.981 -8.297 2.792 1.00 93.44 82 VAL A C 1
ATOM 640 O O . VAL A 1 82 ? 4.884 -7.161 2.316 1.00 93.44 82 VAL A O 1
ATOM 643 N N . PRO A 1 83 ? 6.101 -9.027 2.640 1.00 92.69 83 PRO A N 1
ATOM 644 C CA . PRO A 1 83 ? 7.192 -8.571 1.795 1.00 92.69 83 PRO A CA 1
ATOM 645 C C . PRO A 1 83 ? 6.724 -8.416 0.352 1.00 92.69 83 PRO A C 1
ATOM 647 O O . PRO A 1 83 ? 6.147 -9.332 -0.237 1.00 92.69 83 PRO A O 1
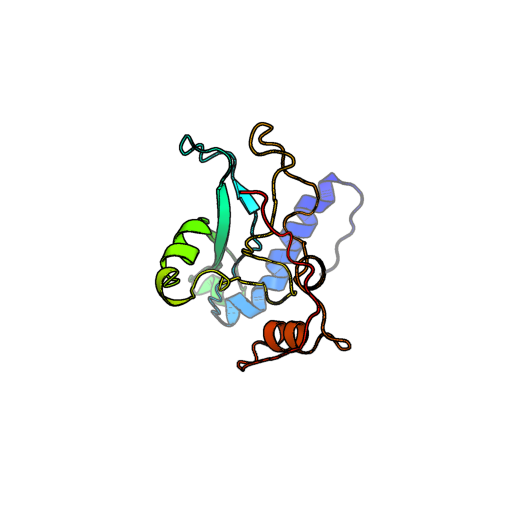ATOM 650 N N . VAL A 1 84 ? 7.033 -7.277 -0.267 1.00 92.25 84 VAL A N 1
ATOM 651 C CA . VAL A 1 84 ? 6.710 -7.037 -1.682 1.00 92.25 84 VAL A CA 1
ATOM 652 C C . VAL A 1 84 ? 7.401 -8.075 -2.578 1.00 92.25 84 VAL A C 1
ATOM 654 O O . VAL A 1 84 ? 6.869 -8.463 -3.618 1.00 92.25 84 VAL A O 1
ATOM 657 N N . SER A 1 85 ? 8.551 -8.604 -2.150 1.00 89.62 85 SER A N 1
ATOM 658 C CA . SER A 1 85 ? 9.246 -9.705 -2.821 1.00 89.62 85 SER A CA 1
ATOM 659 C C . SER A 1 85 ? 8.410 -10.987 -2.912 1.00 89.62 85 SER A C 1
ATOM 661 O O . SER A 1 85 ? 8.500 -11.672 -3.930 1.00 89.62 85 SER A O 1
ATOM 663 N N . GLU A 1 86 ? 7.567 -11.297 -1.920 1.00 91.62 86 GLU A N 1
ATOM 664 C CA . GLU A 1 86 ? 6.650 -12.445 -1.970 1.00 91.62 86 GLU A CA 1
ATOM 665 C C . GLU A 1 86 ? 5.567 -12.242 -3.033 1.00 91.62 86 GLU A C 1
ATOM 667 O O . GLU A 1 86 ? 5.283 -13.156 -3.809 1.00 91.62 86 GLU A O 1
ATOM 672 N N . LEU A 1 87 ? 5.030 -11.023 -3.155 1.00 90.88 87 LEU A N 1
ATOM 673 C CA . LEU A 1 87 ? 4.068 -10.690 -4.211 1.00 90.88 87 LEU A CA 1
ATOM 674 C C . LEU A 1 87 ? 4.694 -10.878 -5.599 1.00 90.88 87 LEU A C 1
ATOM 676 O O . LEU A 1 87 ? 4.083 -11.468 -6.491 1.00 90.88 87 LEU A O 1
ATOM 680 N N . LEU A 1 88 ? 5.951 -10.459 -5.771 1.00 89.06 88 LEU A N 1
ATOM 681 C CA . LEU A 1 88 ? 6.682 -10.590 -7.033 1.00 89.06 88 LEU A CA 1
ATOM 682 C C . LEU A 1 88 ? 6.965 -12.043 -7.446 1.00 89.06 88 LEU A C 1
ATOM 684 O O . LEU A 1 88 ? 7.164 -12.290 -8.637 1.00 89.06 88 LEU A O 1
ATOM 688 N N . LYS A 1 89 ? 6.983 -13.009 -6.515 1.00 90.56 89 LYS A N 1
ATOM 689 C CA . LYS A 1 89 ? 7.172 -14.436 -6.850 1.00 90.56 89 LYS A CA 1
ATOM 690 C C . LYS A 1 89 ? 5.999 -15.015 -7.640 1.00 90.56 89 LYS A C 1
ATOM 692 O O . LYS A 1 89 ? 6.182 -15.989 -8.364 1.00 90.56 89 LYS A O 1
ATOM 697 N N . THR A 1 90 ? 4.815 -14.411 -7.538 1.00 90.19 90 THR A N 1
ATOM 698 C CA . THR A 1 90 ? 3.628 -14.834 -8.301 1.00 90.19 90 THR A CA 1
ATOM 699 C C . THR A 1 90 ? 3.735 -14.502 -9.792 1.00 90.19 90 THR A C 1
ATOM 701 O O . THR A 1 90 ? 3.039 -15.091 -10.619 1.00 90.19 90 THR A O 1
ATOM 704 N N . ILE A 1 91 ? 4.634 -13.583 -10.153 1.00 89.81 91 ILE A N 1
ATOM 705 C CA . ILE A 1 91 ? 4.803 -13.092 -11.515 1.00 89.81 91 ILE A CA 1
ATOM 706 C C . ILE A 1 91 ? 5.719 -14.053 -12.286 1.00 89.81 91 ILE A C 1
ATOM 708 O O . ILE A 1 91 ? 6.879 -14.236 -11.902 1.00 89.81 91 ILE A O 1
ATOM 712 N N . PRO A 1 92 ? 5.269 -14.644 -13.410 1.00 88.81 92 PRO A N 1
ATOM 713 C CA . PRO A 1 92 ? 6.080 -15.565 -14.199 1.00 88.81 92 PRO A CA 1
ATOM 714 C C . PRO A 1 92 ? 7.129 -14.804 -15.028 1.00 88.81 92 PRO A C 1
ATOM 716 O O . PRO A 1 92 ? 6.995 -14.669 -16.243 1.00 88.81 92 PRO A O 1
ATOM 719 N N . LYS A 1 93 ? 8.199 -14.321 -14.376 1.00 85.19 93 LYS A N 1
ATOM 720 C CA . LYS A 1 93 ? 9.251 -13.483 -14.990 1.00 85.19 93 LYS A CA 1
ATOM 721 C C . LYS A 1 93 ? 9.853 -14.096 -16.259 1.00 85.19 93 LYS A C 1
ATOM 723 O O . LYS A 1 93 ? 10.114 -13.388 -17.223 1.00 85.19 93 LYS A O 1
ATOM 728 N N . TYR A 1 94 ? 9.993 -15.422 -16.299 1.00 86.44 94 TYR A N 1
ATOM 729 C CA . TYR A 1 94 ? 10.526 -16.153 -17.454 1.00 86.44 94 TYR A CA 1
ATOM 730 C C . TYR A 1 94 ? 9.659 -16.049 -18.723 1.00 86.44 94 TYR A C 1
ATOM 732 O O . TYR A 1 94 ? 10.149 -16.335 -19.811 1.00 86.44 94 TYR A O 1
ATOM 740 N N . LYS A 1 95 ? 8.384 -15.646 -18.613 1.00 90.81 95 LYS A N 1
ATOM 741 C CA . LYS A 1 95 ? 7.473 -15.471 -19.758 1.00 90.81 95 LYS A CA 1
ATOM 742 C C . LYS A 1 95 ? 7.482 -14.058 -20.351 1.00 90.81 95 LYS A C 1
ATOM 744 O O . LYS A 1 95 ? 6.894 -13.867 -21.407 1.00 90.81 95 LYS A O 1
ATOM 749 N N . LEU A 1 96 ? 8.104 -13.079 -19.689 1.00 87.44 96 LEU A N 1
ATOM 750 C CA . LEU A 1 96 ? 8.037 -11.663 -20.084 1.00 87.44 96 LEU A CA 1
ATOM 751 C C . LEU A 1 96 ? 9.078 -11.270 -21.151 1.00 87.44 96 LEU A C 1
ATOM 753 O O . LEU A 1 96 ? 8.919 -10.254 -21.823 1.00 87.44 96 LEU A O 1
ATOM 757 N N . GLY A 1 97 ? 10.130 -12.075 -21.333 1.00 88.19 97 GLY A N 1
ATOM 758 C CA . GLY A 1 97 ? 11.260 -11.742 -22.206 1.00 88.19 97 GLY A CA 1
ATOM 759 C C . GLY A 1 97 ? 12.232 -10.734 -21.573 1.00 88.19 97 GLY A C 1
ATOM 760 O O . GLY A 1 97 ? 12.075 -10.334 -20.426 1.00 88.19 97 GLY A O 1
ATOM 761 N N . ILE A 1 98 ? 13.264 -10.330 -22.320 1.00 86.81 98 ILE A N 1
ATOM 762 C CA . ILE A 1 98 ? 14.394 -9.530 -21.795 1.00 86.81 98 ILE A CA 1
ATOM 763 C C . ILE A 1 98 ? 14.063 -8.061 -21.482 1.00 86.81 98 ILE A C 1
ATOM 765 O O . ILE A 1 98 ? 14.786 -7.418 -20.729 1.00 86.81 98 ILE A O 1
ATOM 769 N N . HIS A 1 99 ? 12.989 -7.525 -22.063 1.00 86.81 99 HIS A N 1
ATOM 770 C CA . HIS A 1 99 ? 12.550 -6.139 -21.853 1.00 86.81 99 HIS A CA 1
ATOM 771 C C . HIS A 1 99 ? 11.192 -6.044 -21.152 1.00 86.81 99 HIS A C 1
ATOM 773 O O . HIS A 1 99 ? 10.738 -4.941 -20.861 1.00 86.81 99 HIS A O 1
ATOM 779 N N . GLY A 1 100 ? 10.539 -7.178 -20.888 1.00 89.62 100 GLY A N 1
ATOM 780 C CA . GLY A 1 100 ? 9.269 -7.209 -20.182 1.00 89.62 100 GLY A CA 1
ATOM 781 C C . GLY A 1 100 ? 9.484 -7.261 -18.674 1.00 89.62 100 GLY A C 1
ATOM 782 O O . GLY A 1 100 ? 10.276 -8.051 -18.165 1.00 89.62 100 GLY A O 1
ATOM 783 N N . TYR A 1 101 ? 8.737 -6.444 -17.948 1.00 91.06 101 TYR A N 1
ATOM 784 C CA . TYR A 1 101 ? 8.669 -6.463 -16.493 1.00 91.06 101 TYR A CA 1
ATOM 785 C C . TYR A 1 101 ? 7.219 -6.298 -16.065 1.00 91.06 101 TYR A C 1
ATOM 787 O O . TYR A 1 101 ? 6.351 -5.907 -16.843 1.00 91.06 101 TYR A O 1
ATOM 795 N N . ALA A 1 102 ? 6.965 -6.633 -14.811 1.00 92.00 102 ALA A N 1
ATOM 796 C CA . ALA A 1 102 ? 5.704 -6.349 -14.167 1.00 92.00 102 ALA A CA 1
ATOM 797 C C . ALA A 1 102 ? 5.957 -5.351 -13.045 1.00 92.00 102 ALA A C 1
ATOM 799 O O . ALA A 1 102 ? 6.981 -5.412 -12.360 1.00 92.00 102 ALA A O 1
ATOM 800 N N . PHE A 1 103 ? 5.005 -4.454 -12.869 1.00 92.50 103 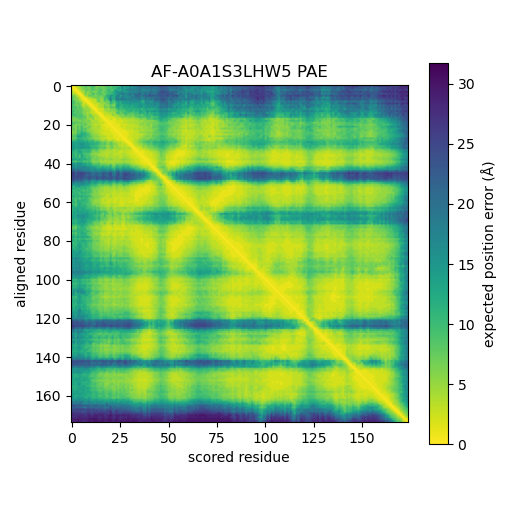PHE A N 1
ATOM 801 C CA . PHE A 1 103 ? 4.986 -3.465 -11.812 1.00 92.50 103 PHE A CA 1
ATOM 802 C C . PHE A 1 103 ? 3.597 -3.458 -11.179 1.00 92.50 103 PHE 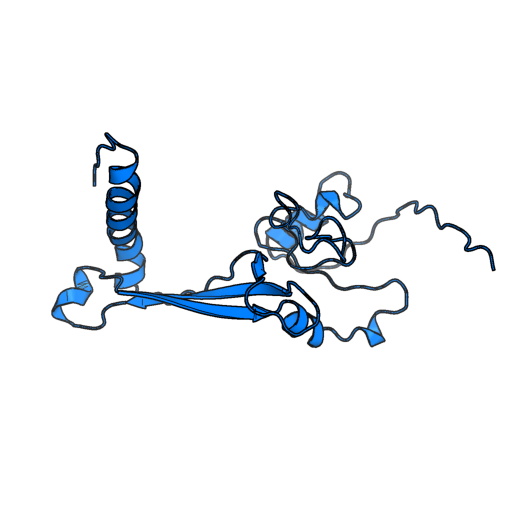A C 1
ATOM 804 O O . PHE A 1 103 ? 2.647 -4.022 -11.728 1.00 92.50 103 PHE A O 1
ATOM 811 N N . ALA A 1 104 ? 3.483 -2.845 -10.009 1.00 93.00 104 ALA A N 1
ATOM 812 C CA . ALA A 1 104 ? 2.206 -2.671 -9.334 1.00 93.00 104 ALA A CA 1
ATOM 813 C C . ALA A 1 104 ? 2.098 -1.249 -8.795 1.00 93.00 104 ALA A C 1
ATOM 815 O O . ALA A 1 104 ? 3.095 -0.676 -8.349 1.00 93.00 104 ALA A O 1
ATOM 816 N N . ILE A 1 105 ? 0.880 -0.711 -8.820 1.00 93.88 105 ILE A N 1
ATOM 817 C CA . ILE A 1 105 ? 0.553 0.621 -8.316 1.00 93.88 105 ILE A CA 1
ATOM 818 C C . ILE A 1 105 ? -0.606 0.558 -7.322 1.00 93.88 105 ILE A C 1
ATOM 820 O O . ILE A 1 105 ? -1.399 -0.386 -7.326 1.00 93.88 105 ILE A O 1
ATOM 824 N N . THR A 1 106 ? -0.717 1.579 -6.484 1.00 93.25 106 THR A N 1
ATOM 825 C CA . THR A 1 106 ? -1.854 1.789 -5.590 1.00 93.25 106 THR A CA 1
ATOM 826 C C . THR A 1 106 ? -3.017 2.448 -6.332 1.00 93.25 106 THR A C 1
ATOM 828 O O . THR A 1 106 ? -2.883 2.948 -7.450 1.00 93.25 106 THR A O 1
ATOM 831 N N . ASN A 1 107 ? -4.177 2.519 -5.680 1.00 90.88 107 ASN A N 1
ATOM 832 C CA . ASN A 1 107 ? -5.336 3.264 -6.177 1.00 90.88 107 ASN A CA 1
ATOM 833 C C . ASN A 1 107 ? -5.119 4.788 -6.216 1.00 90.88 107 ASN A C 1
ATOM 835 O O . ASN A 1 107 ? -6.016 5.495 -6.654 1.00 90.88 107 ASN A O 1
ATOM 839 N N . ASN A 1 108 ? -3.977 5.291 -5.743 1.00 91.75 108 ASN A N 1
ATOM 840 C CA . ASN A 1 108 ? -3.613 6.703 -5.842 1.00 91.75 108 ASN A CA 1
ATOM 841 C C . ASN A 1 108 ? -2.647 6.976 -7.006 1.00 91.75 108 ASN A C 1
ATOM 843 O O . ASN A 1 108 ? -2.441 8.137 -7.345 1.00 91.75 108 ASN A O 1
ATOM 847 N N . GLY A 1 109 ? -2.095 5.932 -7.640 1.00 92.62 109 GLY A N 1
ATOM 848 C CA . GLY A 1 109 ? -1.088 6.046 -8.704 1.00 92.62 109 GLY A CA 1
ATOM 849 C C . GLY A 1 109 ? 0.352 5.841 -8.233 1.00 92.62 109 GLY A C 1
ATOM 850 O O . GLY A 1 109 ? 1.251 5.747 -9.064 1.00 92.62 109 GLY A O 1
ATOM 851 N N . TYR A 1 110 ? 0.572 5.694 -6.923 1.00 94.00 110 TYR A N 1
ATOM 852 C CA . TYR A 1 110 ? 1.906 5.458 -6.378 1.00 94.00 110 TYR A CA 1
ATOM 853 C C . TYR A 1 110 ? 2.392 4.045 -6.642 1.00 94.00 110 TYR A C 1
ATOM 855 O O . TYR A 1 110 ? 1.627 3.080 -6.615 1.00 94.00 110 TYR A O 1
ATOM 863 N N . ILE A 1 111 ? 3.692 3.919 -6.843 1.00 93.56 111 ILE A N 1
ATOM 864 C CA . ILE A 1 111 ? 4.335 2.649 -7.130 1.00 93.56 111 ILE A CA 1
ATOM 865 C C . ILE A 1 111 ? 4.413 1.799 -5.863 1.00 93.56 111 ILE A C 1
ATOM 867 O O . ILE A 1 111 ? 5.022 2.180 -4.866 1.00 93.56 111 ILE A O 1
ATOM 871 N N . LEU A 1 112 ? 3.879 0.583 -5.943 1.00 92.94 112 LEU A N 1
ATOM 872 C CA . LEU A 1 112 ? 4.137 -0.468 -4.962 1.00 92.94 112 LEU A CA 1
ATOM 873 C C . LEU A 1 112 ? 5.443 -1.213 -5.292 1.00 92.94 112 LEU A C 1
ATOM 875 O O . LEU A 1 112 ? 6.227 -1.537 -4.404 1.00 92.94 112 LEU A O 1
ATOM 879 N N . THR A 1 113 ? 5.687 -1.493 -6.577 1.00 91.62 113 THR A N 1
ATOM 880 C CA . THR A 1 113 ? 6.929 -2.116 -7.059 1.00 91.62 113 THR A CA 1
ATOM 881 C C . THR A 1 113 ? 7.208 -1.750 -8.514 1.00 91.62 113 THR A C 1
ATOM 883 O O . THR A 1 113 ? 6.297 -1.795 -9.337 1.00 91.62 113 THR A O 1
ATOM 886 N N . HIS A 1 114 ? 8.457 -1.389 -8.828 1.00 92.62 114 HIS A N 1
ATOM 887 C CA . HIS A 1 114 ? 8.918 -1.045 -10.176 1.00 92.62 114 HIS A CA 1
ATOM 888 C C . HIS A 1 114 ? 10.434 -1.291 -10.311 1.00 92.62 114 HIS A C 1
ATOM 890 O O . HIS A 1 114 ? 11.151 -1.037 -9.337 1.00 92.62 114 HIS A O 1
ATOM 896 N N . PRO A 1 115 ? 10.959 -1.726 -11.478 1.00 90.38 115 PRO A N 1
ATOM 897 C CA . PRO A 1 115 ? 12.402 -1.892 -11.692 1.00 90.38 115 PRO A CA 1
ATOM 898 C C . PRO A 1 115 ? 13.237 -0.636 -11.438 1.00 90.38 115 PRO A C 1
ATOM 900 O O . PRO A 1 115 ? 14.402 -0.769 -11.072 1.00 90.38 115 PRO A O 1
ATOM 903 N N . ASP A 1 116 ? 12.651 0.554 -11.578 1.00 90.31 116 ASP A N 1
ATOM 904 C CA . ASP A 1 116 ? 13.311 1.850 -11.344 1.00 90.31 116 ASP A CA 1
ATOM 905 C C . ASP A 1 116 ? 12.978 2.486 -9.985 1.00 90.31 116 ASP A C 1
ATOM 907 O O . ASP A 1 116 ? 13.545 3.518 -9.624 1.00 90.31 116 ASP A O 1
ATOM 911 N N . LEU A 1 117 ? 12.137 1.845 -9.162 1.00 89.31 117 LEU A N 1
ATOM 912 C CA . LEU A 1 117 ? 11.908 2.307 -7.794 1.00 89.31 117 LEU A CA 1
ATOM 913 C C . LEU A 1 117 ? 13.191 2.115 -6.971 1.00 89.31 117 LEU A C 1
ATOM 915 O O . LEU A 1 117 ? 13.747 1.017 -6.877 1.00 89.31 117 LEU A O 1
ATOM 919 N N . ARG A 1 118 ? 13.686 3.196 -6.364 1.00 87.56 118 ARG A N 1
ATOM 920 C CA . ARG A 1 118 ? 14.911 3.196 -5.546 1.00 87.56 118 ARG A CA 1
ATOM 921 C C . ARG A 1 118 ? 14.614 3.776 -4.163 1.00 87.56 118 ARG A C 1
ATOM 923 O O . ARG A 1 118 ? 14.821 4.975 -3.972 1.00 87.56 118 ARG A O 1
ATOM 930 N N . PRO A 1 119 ? 14.164 2.959 -3.193 1.00 86.69 119 PRO A N 1
ATOM 931 C CA . PRO A 1 11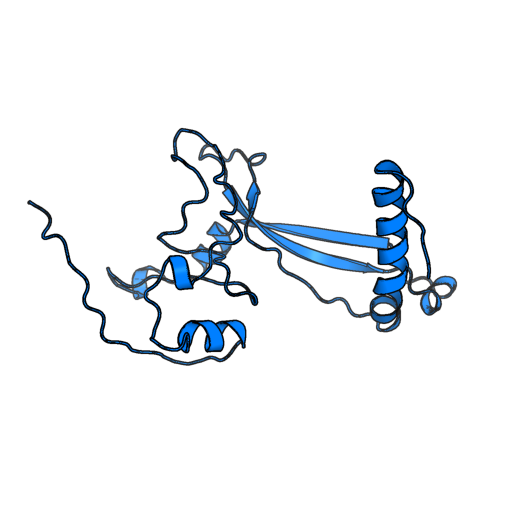9 ? 13.747 3.455 -1.881 1.00 86.69 119 PRO A CA 1
ATOM 932 C C . PRO A 1 119 ? 14.908 3.899 -0.976 1.00 86.69 119 PRO A C 1
ATOM 934 O O . PRO A 1 119 ? 14.690 4.596 0.015 1.00 86.69 119 PRO A O 1
ATOM 937 N N . LEU A 1 120 ? 16.149 3.539 -1.314 1.00 86.38 120 LEU A N 1
ATOM 938 C CA . LEU A 1 120 ? 17.361 3.860 -0.553 1.00 86.38 120 LEU A CA 1
ATOM 939 C C . LEU A 1 120 ? 18.309 4.739 -1.389 1.00 86.38 120 LEU A C 1
ATOM 941 O O . LEU A 1 120 ? 18.336 4.621 -2.613 1.00 86.38 120 LEU A O 1
ATOM 945 N N . TYR A 1 121 ? 19.071 5.637 -0.746 1.00 80.06 121 TYR A N 1
ATOM 946 C CA . TYR A 1 121 ? 20.025 6.531 -1.435 1.00 80.06 121 TYR A CA 1
ATOM 947 C C . TYR A 1 121 ? 21.132 5.765 -2.175 1.00 80.06 121 TYR A C 1
ATOM 949 O O . TYR A 1 121 ? 21.447 6.102 -3.310 1.00 80.06 121 TYR A O 1
ATOM 957 N N . GLU A 1 122 ? 21.679 4.736 -1.534 1.00 74.00 122 GLU A N 1
ATOM 958 C CA . GLU A 1 122 ? 22.664 3.781 -2.050 1.00 74.00 122 GLU A CA 1
ATOM 959 C C . GLU A 1 122 ? 22.398 2.448 -1.333 1.00 74.00 122 GLU A C 1
ATOM 961 O O . GLU A 1 122 ? 22.040 2.467 -0.149 1.00 74.00 122 GLU A O 1
ATOM 966 N N . GLU A 1 123 ? 22.594 1.308 -2.003 1.00 64.31 123 GLU A N 1
ATOM 967 C CA . GLU A 1 123 ? 22.404 -0.026 -1.395 1.00 64.31 123 GLU A CA 1
ATOM 968 C C . GLU A 1 123 ? 23.240 -0.201 -0.114 1.00 64.31 123 GLU A C 1
ATOM 970 O O . GLU A 1 123 ? 22.794 -0.813 0.853 1.00 64.31 123 GLU A O 1
ATOM 975 N N . SER A 1 124 ? 24.417 0.429 -0.061 1.00 62.56 124 SER A N 1
ATOM 976 C CA . SER A 1 124 ? 25.353 0.368 1.065 1.00 62.56 124 SER A CA 1
ATOM 977 C C . SER A 1 124 ? 24.951 1.220 2.274 1.00 62.56 124 SER A C 1
ATOM 979 O O . SER A 1 124 ? 25.277 0.873 3.408 1.00 62.56 124 SER A O 1
ATOM 981 N N . LYS A 1 125 ? 24.252 2.346 2.072 1.00 62.81 125 LYS A N 1
ATOM 982 C CA . LYS A 1 125 ? 24.047 3.355 3.129 1.00 62.81 125 LYS A CA 1
ATOM 983 C C . LYS A 1 125 ? 22.798 3.126 3.982 1.00 62.81 125 LYS A C 1
ATOM 985 O O . LYS A 1 125 ? 22.559 3.937 4.872 1.00 62.81 125 LYS A O 1
ATOM 990 N N . LYS A 1 126 ? 21.990 2.083 3.707 1.00 71.75 126 LYS A N 1
ATOM 991 C CA . LYS A 1 126 ? 20.708 1.718 4.377 1.00 71.75 126 LYS A CA 1
ATOM 992 C C . LYS A 1 126 ? 19.751 2.901 4.668 1.00 71.75 126 LYS A C 1
ATOM 994 O O . LYS A 1 126 ? 18.785 2.762 5.415 1.00 71.75 126 LYS A O 1
ATOM 999 N N . ARG A 1 127 ? 19.986 4.081 4.079 1.00 80.75 127 ARG A N 1
ATOM 1000 C CA . ARG A 1 127 ? 19.258 5.319 4.362 1.00 80.75 127 ARG A CA 1
ATOM 1001 C C . ARG A 1 127 ? 18.108 5.452 3.383 1.00 80.75 127 ARG A C 1
ATOM 1003 O O . ARG A 1 127 ? 18.331 5.563 2.175 1.00 80.75 127 ARG A O 1
ATOM 1010 N N . ARG A 1 128 ? 16.895 5.486 3.930 1.00 84.00 128 ARG A N 1
ATOM 1011 C CA . ARG A 1 128 ? 15.649 5.689 3.186 1.00 84.00 128 ARG A CA 1
ATOM 1012 C C . ARG A 1 128 ? 15.675 7.057 2.503 1.00 84.00 128 ARG A C 1
ATOM 1014 O O . ARG A 1 128 ? 16.071 8.048 3.124 1.00 84.00 128 ARG A O 1
ATOM 1021 N N . LYS A 1 129 ? 15.297 7.112 1.226 1.00 87.56 129 LYS A N 1
ATOM 1022 C CA . LYS A 1 129 ? 15.054 8.389 0.545 1.00 87.56 129 LYS A CA 1
ATOM 1023 C C . LYS A 1 129 ? 13.795 9.035 1.130 1.00 87.56 129 LYS A C 1
ATOM 1025 O O . LYS A 1 129 ? 12.893 8.309 1.527 1.00 87.56 129 LYS A O 1
ATOM 1030 N N . PRO A 1 130 ? 13.700 10.367 1.219 1.00 85.94 130 PRO A N 1
ATOM 1031 C CA . PRO A 1 130 ? 12.423 11.006 1.517 1.00 85.94 130 PRO A CA 1
ATOM 1032 C C . PRO A 1 130 ? 11.413 10.663 0.412 1.00 85.94 130 PRO A C 1
ATOM 1034 O O . PRO A 1 130 ? 11.801 10.537 -0.748 1.00 85.94 130 PRO A O 1
ATOM 1037 N N . ASN A 1 131 ? 10.138 10.505 0.775 1.00 87.12 131 ASN A N 1
ATOM 1038 C CA . ASN A 1 131 ? 9.011 10.347 -0.157 1.00 87.12 131 ASN A CA 1
ATOM 1039 C C . ASN A 1 131 ? 9.096 9.155 -1.133 1.00 87.12 131 ASN A C 1
ATOM 1041 O O . ASN A 1 131 ? 8.383 9.121 -2.128 1.00 87.12 131 ASN A O 1
ATOM 1045 N N . TYR A 1 132 ? 9.926 8.141 -0.858 1.00 87.88 132 TYR A N 1
ATOM 1046 C CA . TYR A 1 132 ? 10.015 6.958 -1.728 1.00 87.88 132 TYR A CA 1
ATOM 1047 C C . TYR A 1 132 ? 8.696 6.181 -1.860 1.00 87.88 132 TYR A C 1
ATOM 1049 O O . TYR A 1 132 ? 8.519 5.464 -2.839 1.00 87.88 132 TYR A O 1
ATOM 1057 N N . SER A 1 133 ? 7.804 6.277 -0.869 1.00 88.44 133 SER A N 1
ATOM 1058 C CA . SER A 1 133 ? 6.502 5.602 -0.865 1.00 88.44 133 SER A CA 1
ATOM 1059 C C . SER A 1 133 ? 5.453 6.319 -1.720 1.00 88.44 133 SER A C 1
ATOM 1061 O O . SER A 1 133 ? 4.436 5.722 -2.047 1.00 88.44 133 SER A O 1
ATOM 1063 N N . SER A 1 134 ? 5.707 7.575 -2.101 1.00 91.19 134 SER A N 1
ATOM 1064 C CA . SER A 1 134 ? 4.787 8.421 -2.867 1.00 91.19 134 SER A CA 1
ATOM 1065 C C . SER A 1 134 ? 5.298 8.724 -4.277 1.00 91.19 134 SER A C 1
ATOM 1067 O O . SER A 1 134 ? 4.920 9.741 -4.847 1.00 91.19 134 SER A O 1
ATOM 1069 N N . VAL A 1 135 ? 6.196 7.893 -4.817 1.00 92.12 135 VAL A N 1
ATOM 1070 C CA . VAL A 1 135 ? 6.658 8.024 -6.207 1.00 92.12 135 VAL A CA 1
ATOM 1071 C C . VAL A 1 135 ? 5.511 7.615 -7.121 1.00 92.12 135 VAL A C 1
ATOM 1073 O O . VAL A 1 135 ? 5.037 6.477 -7.039 1.00 92.12 135 VAL A O 1
ATOM 1076 N N . ASP A 1 136 ? 5.050 8.538 -7.960 1.00 92.06 136 ASP A N 1
ATOM 1077 C CA . ASP A 1 136 ? 3.982 8.266 -8.916 1.00 92.06 136 ASP A CA 1
ATOM 1078 C C . ASP A 1 136 ? 4.492 7.460 -10.119 1.00 92.06 136 ASP A C 1
ATOM 1080 O O . ASP A 1 136 ? 5.6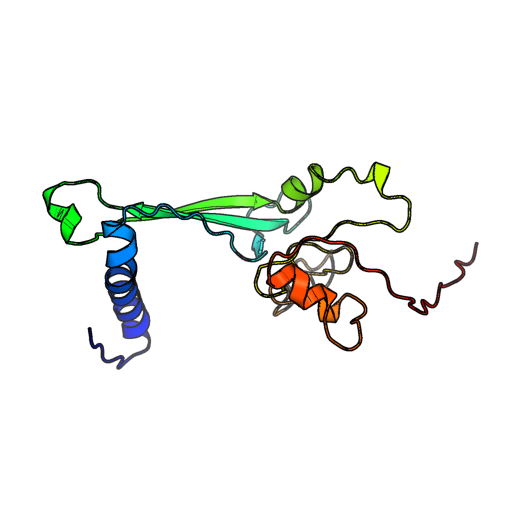62 7.536 -10.497 1.00 92.06 136 ASP A O 1
ATOM 1084 N N . LEU A 1 137 ? 3.603 6.689 -10.748 1.00 91.75 137 LEU A N 1
ATOM 1085 C CA . LEU A 1 137 ? 3.894 6.011 -12.009 1.00 91.75 137 LEU A CA 1
ATOM 1086 C C . LEU A 1 137 ? 4.421 6.975 -13.083 1.00 91.75 137 LEU A C 1
ATOM 1088 O O . LEU A 1 137 ? 5.308 6.608 -13.851 1.00 91.75 137 LEU A O 1
ATOM 1092 N N . SER A 1 138 ? 3.881 8.189 -13.124 1.00 89.00 138 SER A N 1
ATOM 1093 C CA . SER A 1 138 ? 4.220 9.205 -14.120 1.00 89.00 138 SER A CA 1
ATOM 1094 C C . SER A 1 138 ? 5.671 9.711 -13.988 1.00 89.00 138 SER A C 1
ATOM 1096 O O . SER A 1 138 ? 6.278 10.161 -14.955 1.00 89.00 138 SER A O 1
ATOM 1098 N N . GLU A 1 139 ? 6.286 9.547 -12.811 1.00 87.31 139 GLU A N 1
ATOM 1099 C CA . GLU A 1 139 ? 7.687 9.917 -12.572 1.00 87.31 139 GLU A CA 1
ATOM 1100 C C . GLU A 1 139 ? 8.692 8.867 -13.066 1.00 87.31 139 GLU A C 1
ATOM 1102 O O . GLU A 1 139 ? 9.869 9.180 -13.262 1.00 87.31 139 GLU A O 1
ATOM 1107 N N . VAL A 1 140 ? 8.264 7.609 -13.215 1.00 87.19 140 VAL A N 1
ATOM 1108 C CA . VAL A 1 140 ? 9.152 6.491 -13.584 1.00 87.19 140 VAL A CA 1
ATOM 1109 C C . VAL A 1 140 ? 8.928 5.989 -14.999 1.00 87.19 140 VAL A C 1
ATOM 1111 O O . VAL A 1 140 ? 9.845 5.427 -15.592 1.00 87.19 140 VAL A O 1
ATOM 1114 N N . GLU A 1 141 ? 7.726 6.176 -15.531 1.00 85.31 141 GLU A N 1
ATOM 1115 C CA . GLU A 1 141 ? 7.345 5.724 -16.858 1.00 85.31 141 GLU A CA 1
ATOM 1116 C C . GLU A 1 141 ? 7.057 6.891 -17.785 1.00 85.31 141 GLU A C 1
ATOM 1118 O O . GLU A 1 141 ? 6.760 8.008 -17.373 1.00 85.31 141 GLU A O 1
ATOM 1123 N N . TRP A 1 142 ? 7.138 6.610 -19.081 1.00 79.81 142 TRP A N 1
ATOM 1124 C CA . TRP A 1 142 ? 6.787 7.595 -20.090 1.00 79.81 142 TRP A CA 1
ATOM 1125 C C . TRP A 1 142 ? 5.283 7.845 -20.062 1.00 79.81 142 TRP A C 1
ATOM 1127 O O . TRP A 1 142 ? 4.494 6.959 -20.399 1.00 79.81 142 TRP A O 1
ATOM 1137 N N . GLU A 1 143 ? 4.913 9.067 -19.694 1.00 68.31 143 GLU A N 1
ATOM 1138 C CA . GLU A 1 143 ? 3.543 9.554 -19.783 1.00 68.31 143 GLU A CA 1
ATOM 1139 C C . GLU A 1 143 ? 3.076 9.542 -21.244 1.00 68.31 143 GLU A C 1
ATOM 1141 O O . GLU A 1 143 ? 3.773 9.981 -22.169 1.00 68.31 143 GLU A O 1
ATOM 1146 N N . ASP A 1 144 ? 1.868 9.035 -21.464 1.00 69.88 144 ASP A N 1
ATOM 1147 C CA . ASP A 1 144 ? 1.109 9.413 -22.642 1.00 69.88 144 ASP A CA 1
ATOM 1148 C C . ASP A 1 144 ? 0.588 10.846 -22.460 1.00 69.88 144 ASP A C 1
ATOM 1150 O O . ASP A 1 144 ? 0.480 11.332 -21.341 1.00 69.88 144 ASP A O 1
ATOM 1154 N N . LYS A 1 145 ? 0.265 11.551 -23.552 1.00 69.81 145 LYS A N 1
ATOM 1155 C CA . LYS A 1 145 ? -0.072 12.989 -23.489 1.00 69.81 145 LYS A CA 1
ATOM 1156 C C . LYS A 1 145 ? -1.205 13.344 -22.510 1.00 69.81 145 LYS A C 1
ATOM 1158 O O . LYS A 1 145 ? -1.266 14.500 -22.105 1.00 69.81 145 LYS A O 1
ATOM 1163 N N . ASP A 1 146 ? -2.073 12.385 -22.175 1.00 80.25 146 ASP A N 1
ATOM 1164 C CA . ASP A 1 146 ? -3.301 12.593 -21.401 1.00 80.25 146 ASP A CA 1
ATOM 1165 C C . ASP A 1 146 ? -3.427 11.648 -20.174 1.00 80.25 146 ASP A C 1
ATOM 1167 O O . ASP A 1 146 ? -4.536 11.442 -19.665 1.00 80.25 146 ASP A O 1
ATOM 1171 N N . ASP A 1 147 ? -2.330 11.040 -19.698 1.00 86.31 147 ASP A N 1
ATOM 1172 C CA . ASP A 1 147 ? -2.312 10.100 -18.557 1.00 86.31 147 ASP A CA 1
ATOM 1173 C C . ASP A 1 147 ? -3.326 8.941 -18.667 1.00 86.31 147 ASP A C 1
ATOM 1175 O O . ASP A 1 147 ? -3.846 8.432 -17.664 1.00 86.31 147 ASP A O 1
ATOM 1179 N N . ILE A 1 148 ? -3.668 8.510 -19.883 1.00 88.19 148 ILE A N 1
ATOM 1180 C CA . ILE A 1 148 ? -4.714 7.521 -20.165 1.00 88.19 148 ILE A CA 1
ATOM 1181 C C . ILE A 1 148 ? -4.421 6.223 -19.420 1.00 88.19 148 ILE A C 1
ATOM 1183 O O . ILE A 1 148 ? -5.322 5.657 -18.791 1.00 88.19 148 ILE A O 1
ATOM 1187 N N . LEU A 1 149 ? -3.170 5.751 -19.462 1.00 88.94 149 LEU A N 1
ATOM 1188 C CA . LEU A 1 149 ? -2.793 4.485 -18.837 1.00 88.94 149 LEU A CA 1
ATOM 1189 C C . LEU A 1 149 ? -2.878 4.580 -17.307 1.00 88.94 149 LEU A C 1
ATOM 1191 O O . LEU A 1 149 ? -3.514 3.736 -16.668 1.00 88.94 149 LEU A O 1
ATOM 1195 N N . ARG A 1 150 ? -2.303 5.636 -16.722 1.00 91.38 150 ARG A N 1
ATOM 1196 C CA . ARG A 1 150 ? -2.337 5.885 -15.275 1.00 91.38 150 ARG A CA 1
ATOM 1197 C C . ARG A 1 150 ? -3.779 5.994 -14.773 1.00 91.38 150 ARG A C 1
ATOM 1199 O O . ARG A 1 150 ? -4.166 5.297 -13.834 1.00 91.38 150 ARG A O 1
ATOM 1206 N N . ASN A 1 151 ? -4.595 6.809 -15.440 1.00 92.38 151 ASN A N 1
ATOM 1207 C CA . ASN A 1 151 ? -5.996 7.028 -15.090 1.00 92.38 151 ASN A CA 1
ATOM 1208 C C . ASN A 1 151 ? -6.831 5.752 -15.231 1.00 92.38 151 ASN A C 1
ATOM 1210 O O . ASN A 1 151 ? -7.696 5.489 -14.393 1.00 92.38 151 ASN A O 1
ATOM 1214 N N . ALA A 1 152 ? -6.587 4.931 -16.253 1.00 92.75 152 ALA A N 1
ATOM 1215 C CA . ALA A 1 152 ? -7.260 3.645 -16.395 1.00 92.75 152 ALA A CA 1
ATOM 1216 C C . ALA A 1 152 ? -6.944 2.711 -15.215 1.00 92.75 152 ALA A C 1
ATOM 1218 O O . ALA A 1 152 ? -7.870 2.152 -14.622 1.00 92.75 152 ALA A O 1
ATOM 1219 N N . MET A 1 153 ? -5.670 2.593 -14.831 1.00 92.69 153 MET A N 1
ATOM 1220 C CA . MET A 1 153 ? -5.245 1.696 -13.752 1.00 92.69 153 MET A CA 1
ATOM 1221 C C . MET A 1 153 ? -5.711 2.162 -12.368 1.00 92.69 153 MET A C 1
ATOM 1223 O O . MET A 1 153 ? -6.219 1.346 -11.598 1.00 92.69 153 MET A O 1
ATOM 1227 N N . VAL A 1 154 ? -5.642 3.465 -12.071 1.00 94.25 154 VAL A N 1
ATOM 1228 C CA . VAL A 1 154 ? -6.182 4.048 -10.825 1.00 94.25 154 VAL A CA 1
ATOM 1229 C C . VAL A 1 154 ? -7.689 3.795 -10.698 1.00 94.25 154 VAL A C 1
ATOM 1231 O O . VAL A 1 154 ? -8.179 3.429 -9.629 1.00 94.25 154 VAL A O 1
ATOM 1234 N N . ASN A 1 155 ? -8.420 3.878 -11.814 1.00 94.81 155 ASN A N 1
ATOM 1235 C CA . ASN A 1 155 ? -9.847 3.554 -11.883 1.00 94.81 155 ASN A CA 1
ATOM 1236 C C . ASN A 1 155 ? -10.139 2.048 -12.024 1.00 94.81 155 ASN A C 1
ATOM 1238 O O . ASN A 1 155 ? -11.279 1.673 -12.306 1.00 94.81 155 ASN A O 1
ATOM 1242 N N . ARG A 1 156 ? -9.134 1.178 -11.838 1.00 94.12 156 ARG A N 1
ATOM 1243 C CA . ARG A 1 156 ? -9.247 -0.292 -11.876 1.00 94.12 156 ARG A CA 1
ATOM 1244 C C . ARG A 1 156 ? -9.820 -0.838 -13.188 1.00 94.12 156 ARG A C 1
ATOM 1246 O O . ARG A 1 156 ? -10.464 -1.887 -13.205 1.00 94.12 156 ARG A O 1
ATOM 1253 N N . LYS A 1 157 ? -9.596 -0.133 -14.297 1.00 95.12 157 LYS A N 1
ATOM 1254 C CA . LYS A 1 157 ? -9.972 -0.595 -15.635 1.00 95.12 157 LYS A CA 1
ATOM 1255 C C . LYS A 1 157 ? -8.893 -1.537 -16.157 1.00 95.12 157 LYS A C 1
ATOM 1257 O O . LYS A 1 157 ? -7.709 -1.216 -16.114 1.00 95.12 157 LYS A O 1
ATOM 1262 N N . THR A 1 158 ? -9.305 -2.692 -16.667 1.00 94.25 158 THR A N 1
ATOM 1263 C CA . THR A 1 158 ? -8.411 -3.638 -17.338 1.00 94.25 158 THR A CA 1
ATOM 1264 C C . THR A 1 158 ? -8.360 -3.345 -18.834 1.00 94.25 158 THR A C 1
ATOM 1266 O O . THR A 1 158 ? -9.335 -2.879 -19.425 1.00 94.25 158 THR A O 1
ATOM 1269 N N . GLY A 1 159 ? -7.218 -3.611 -19.461 1.00 93.50 159 GLY A N 1
ATOM 1270 C CA . GLY A 1 159 ? -7.049 -3.401 -20.891 1.00 93.50 159 GLY A CA 1
ATOM 1271 C C . GLY A 1 159 ? -5.597 -3.505 -21.328 1.00 93.50 159 GLY A C 1
ATOM 1272 O O . GLY A 1 159 ? -4.714 -3.855 -20.548 1.00 93.50 159 GLY A O 1
ATOM 1273 N N . THR A 1 160 ? -5.373 -3.188 -22.595 1.00 91.50 160 THR A N 1
ATOM 1274 C CA . THR A 1 160 ? -4.050 -3.109 -23.210 1.00 91.50 160 THR A CA 1
ATOM 1275 C C . THR A 1 160 ? -3.835 -1.703 -23.738 1.00 91.50 160 THR A C 1
ATOM 1277 O O . THR A 1 160 ? -4.744 -1.121 -24.330 1.00 91.50 160 THR A O 1
ATOM 1280 N N . PHE A 1 161 ? -2.628 -1.182 -23.567 1.00 88.88 161 PHE A N 1
ATOM 1281 C CA . PHE A 1 161 ? -2.221 0.119 -24.077 1.00 88.88 161 PHE A CA 1
ATOM 1282 C C . PHE A 1 161 ? -0.939 -0.048 -24.893 1.00 88.88 161 PHE A C 1
ATOM 1284 O O . PHE A 1 161 ? -0.099 -0.891 -24.578 1.00 88.88 161 PHE A O 1
ATOM 1291 N N . SER A 1 162 ? -0.802 0.705 -25.978 1.00 88.44 162 SER A N 1
ATOM 1292 C CA . SER A 1 162 ? 0.382 0.674 -26.836 1.00 88.44 162 SER A CA 1
ATOM 1293 C C . SER A 1 162 ? 0.703 2.089 -27.280 1.00 88.44 162 SER A C 1
ATOM 1295 O O . SER A 1 162 ? -0.181 2.816 -27.725 1.00 88.44 162 SER A O 1
ATOM 1297 N N . MET A 1 163 ? 1.970 2.465 -27.151 1.00 85.56 163 MET A N 1
ATOM 1298 C CA . MET A 1 163 ? 2.466 3.791 -27.487 1.00 85.56 163 MET A CA 1
ATOM 1299 C C . MET A 1 163 ? 3.837 3.666 -28.140 1.00 85.56 163 MET A C 1
ATOM 1301 O O . MET A 1 163 ? 4.665 2.857 -27.720 1.00 85.56 163 MET A O 1
ATOM 1305 N N . GLU A 1 164 ? 4.078 4.473 -29.167 1.00 84.12 164 GLU A N 1
ATOM 1306 C CA . GLU A 1 164 ? 5.405 4.594 -29.759 1.00 84.12 164 GLU A CA 1
ATOM 1307 C C . GLU A 1 164 ? 6.258 5.539 -28.917 1.00 84.12 164 GLU A C 1
ATOM 1309 O O . GLU A 1 164 ? 5.942 6.718 -28.763 1.00 84.12 164 GLU A O 1
ATOM 1314 N N . VAL A 1 165 ? 7.363 5.017 -28.387 1.00 77.50 165 VAL A N 1
ATOM 1315 C CA . VAL A 1 165 ? 8.298 5.776 -27.553 1.00 77.50 165 VAL A CA 1
ATOM 1316 C C . VAL A 1 165 ? 9.674 5.755 -28.208 1.00 77.50 165 VAL A C 1
ATOM 1318 O O . VAL A 1 165 ? 10.155 4.709 -28.648 1.00 77.50 165 VAL A O 1
ATOM 1321 N N . LYS A 1 166 ? 10.343 6.909 -28.272 1.00 76.56 166 LYS A N 1
ATOM 1322 C CA . LYS A 1 166 ? 11.737 6.988 -28.728 1.00 76.56 166 LYS A CA 1
ATOM 1323 C C . LYS A 1 166 ? 12.666 6.757 -27.542 1.00 76.56 166 LYS A C 1
ATOM 1325 O O . LYS A 1 166 ? 12.953 7.686 -26.796 1.00 76.56 166 LYS A O 1
ATOM 1330 N N . LYS A 1 167 ? 13.156 5.526 -27.381 1.00 69.19 167 LYS A N 1
ATOM 1331 C CA . LYS A 1 167 ? 14.157 5.192 -26.360 1.00 69.19 167 LYS A CA 1
ATOM 1332 C C . LYS A 1 167 ? 15.560 5.249 -26.959 1.00 69.19 167 LYS A C 1
ATOM 1334 O O . LYS A 1 167 ? 15.856 4.545 -27.923 1.00 69.19 167 LYS A O 1
ATOM 1339 N N . THR A 1 168 ? 16.440 6.065 -26.385 1.00 69.81 168 THR A N 1
ATOM 1340 C CA . THR A 1 168 ? 17.875 5.983 -26.676 1.00 69.81 168 THR A CA 1
ATOM 1341 C C . THR A 1 168 ? 18.414 4.710 -26.038 1.00 69.81 168 THR A C 1
ATOM 1343 O O . THR A 1 168 ? 18.448 4.591 -24.814 1.00 69.81 168 THR A O 1
ATOM 1346 N N . VAL A 1 169 ? 18.784 3.734 -26.862 1.00 70.06 169 VAL A N 1
ATOM 1347 C CA . VAL A 1 169 ? 19.458 2.520 -26.398 1.00 70.06 169 VAL A CA 1
ATOM 1348 C C . VAL A 1 169 ? 20.953 2.785 -26.454 1.00 70.06 169 VAL A C 1
ATOM 1350 O O . VAL A 1 169 ? 21.488 3.033 -27.536 1.00 70.06 169 VAL A O 1
ATOM 1353 N N . ASP A 1 170 ? 21.613 2.753 -25.298 1.00 62.78 170 ASP A N 1
ATOM 1354 C CA . ASP A 1 170 ? 23.069 2.796 -25.261 1.00 62.78 170 ASP A CA 1
ATOM 1355 C C . ASP A 1 170 ? 23.599 1.493 -25.871 1.00 62.78 170 ASP A C 1
ATOM 1357 O O . ASP A 1 170 ? 23.221 0.391 -25.457 1.00 62.78 170 ASP A O 1
ATOM 1361 N N . LYS A 1 171 ? 24.410 1.605 -26.924 1.00 54.19 171 LYS A N 1
ATOM 1362 C CA . LYS A 1 171 ? 25.048 0.436 -27.527 1.00 54.19 171 LYS A CA 1
ATOM 1363 C C . LYS A 1 171 ? 26.179 0.045 -26.590 1.00 54.19 171 LYS A C 1
ATOM 1365 O O . LYS A 1 171 ? 27.259 0.616 -26.682 1.00 54.19 171 LYS A O 1
ATOM 1370 N N . GLY A 1 172 ? 25.902 -0.892 -25.683 1.00 55.72 172 GLY A N 1
ATOM 1371 C CA . GLY A 1 172 ? 26.895 -1.426 -24.755 1.00 55.72 172 GLY A CA 1
ATOM 1372 C C . GLY A 1 172 ? 28.202 -1.732 -25.485 1.00 55.72 172 GLY A C 1
ATOM 1373 O O . GLY A 1 172 ? 28.205 -2.453 -26.486 1.00 55.72 172 GLY A O 1
ATOM 1374 N N . VAL A 1 173 ? 29.292 -1.121 -25.021 1.00 48.44 173 VAL A N 1
ATOM 1375 C CA . VAL A 1 173 ? 30.637 -1.396 -25.528 1.00 48.44 173 VAL A CA 1
ATOM 1376 C C . VAL A 1 173 ? 30.991 -2.813 -25.083 1.00 48.44 173 VAL A C 1
ATOM 1378 O O . VAL A 1 173 ? 30.991 -3.100 -23.886 1.00 48.44 173 VAL A O 1
ATOM 1381 N N . SER A 1 174 ? 31.182 -3.693 -26.068 1.00 49.06 174 SER A N 1
ATOM 1382 C CA . SER A 1 174 ? 31.616 -5.079 -25.877 1.00 49.06 174 SER A CA 1
ATOM 1383 C C . SER A 1 174 ? 33.058 -5.174 -25.399 1.00 49.06 174 SER A C 1
ATOM 1385 O O . SER A 1 174 ? 33.843 -4.241 -25.677 1.00 49.06 174 SER A O 1
#

pLDDT: mean 83.45, std 10.84, range [48.44, 95.88]

Mean predicted aligned error: 9.06 Å

Nearest PDB structures (foldseek):
  3k3c-assembly1_A  TM=4.022E-01  e=4.946E-01  Mycobacterium tuberculosis
  6yfi-assembly2_D  TM=3.078E-01  e=1.303E+00  Leviviridae sp.
  4ikd-assembly1_A  TM=3.492E-01  e=4.649E+00  Homo sapiens
  1yyc-assembly1_A  TM=2.488E-01  e=6.685E+00  Arabidopsis thaliana

Foldseek 3Di:
DDDDDPDPVVCVVVVVVVCLVVQQVVLLVVPFDKDKAFWDWDQVPPVVQAIFTKIKTKTWDWDPDPVCSNVRGTPGMDIDIDTVVVVLVVDPPVPQPDPGDDWDADLVQWTSDDPPQDQAPDSPPSHGDPCSRPHGPVNVDPADPPNVVSVCVSVVHDDDDDDDDDDDDDPDDD

Sequence (174 aa):
YFTQISTLADVQENVMEYLHVLSRPKVIAQEHDTVWTEAYIDSTLEDGQGPILMTTVAMPVFSTKNETRNRGILLGVVGTDVPVSELLKTIPKYKLGIHGYAFAITNNGYILTHPDLRPLYEESKKRRKPNYSSVDLSEVEWEDKDDILRNAMVNRKTGTFSMEVKKTVDKGVS

Solvent-accessible surface area (backbone atoms only — not comparable to full-atom values): 10999 Å² total; per-residue (Å²): 139,88,85,84,75,86,48,81,74,45,45,62,58,55,51,54,56,48,51,53,60,70,40,20,65,45,44,58,68,65,60,70,62,73,47,74,52,69,37,42,76,41,73,83,62,64,77,88,78,48,68,40,53,26,29,35,46,34,34,66,38,63,56,82,49,79,91,42,38,91,70,9,44,70,75,50,72,51,72,49,79,41,50,49,67,63,62,55,66,76,51,68,63,89,76,46,55,97,87,45,82,80,67,44,62,43,77,84,38,24,40,58,43,46,97,83,66,66,52,42,78,43,93,88,67,77,40,69,41,83,68,49,49,66,41,42,49,69,80,76,44,87,68,56,101,76,43,59,68,61,55,33,51,40,68,70,52,85,84,84,85,87,80,94,73,91,75,89,75,80,80,76,83,128